Protein AF-A0A9I9D9B0-F1 (afdb_monomer)

Mean predicted aligned error: 13.06 Å

Foldseek 3Di:
DDPPPPPPQQPVVLVVQLVVLVVVLVVLVVVLVVLCVVPVVPDDPVVCVVLVVLVVLLVVLLVVLVVLLVVCVVVLHQSVCNVVSLVSSVVSLVVLVVVLVPDDDPPDVVNVSSVVSSVSSVVSSVSSVSSNVSSNVNSVRPDPDDDPDPDPDDDDDDDDDDDDDDDDDDDDDDD

Structure (mmCIF, N/CA/C/O backbone):
data_AF-A0A9I9D9B0-F1
#
_entry.id   AF-A0A9I9D9B0-F1
#
loop_
_atom_site.group_PDB
_atom_site.id
_atom_site.type_symbol
_atom_site.label_atom_id
_atom_site.label_alt_id
_atom_site.label_comp_id
_atom_site.label_asym_id
_atom_site.label_entity_id
_atom_site.label_seq_id
_atom_site.pdbx_PDB_ins_code
_atom_site.Cartn_x
_atom_site.Cartn_y
_atom_site.Cartn_z
_atom_site.occupancy
_atom_site.B_iso_or_equiv
_atom_site.auth_seq_id
_atom_site.auth_comp_id
_atom_site.auth_asym_id
_atom_site.auth_atom_id
_atom_site.pdbx_PDB_model_num
ATOM 1 N N . MET A 1 1 ? 12.821 17.152 -40.279 1.00 36.59 1 MET A N 1
ATOM 2 C CA . MET A 1 1 ? 11.786 16.661 -39.343 1.00 36.59 1 MET A CA 1
ATOM 3 C C . MET A 1 1 ? 12.375 15.475 -38.590 1.00 36.59 1 MET A C 1
ATOM 5 O O . MET A 1 1 ? 12.470 14.388 -39.145 1.00 36.59 1 MET A O 1
ATOM 9 N N . GLY A 1 2 ? 12.935 15.712 -37.402 1.00 43.88 2 GLY A N 1
ATOM 10 C CA . GLY A 1 2 ? 13.577 14.661 -36.613 1.00 43.88 2 GLY A CA 1
ATOM 11 C C . GLY A 1 2 ? 12.516 13.737 -36.030 1.00 43.88 2 GLY A C 1
ATOM 12 O O . GLY A 1 2 ? 11.734 14.164 -35.188 1.00 43.88 2 GLY A O 1
ATOM 13 N N . SER A 1 3 ? 12.463 12.490 -36.496 1.00 50.00 3 SER A N 1
ATOM 14 C CA . SER A 1 3 ? 11.683 11.442 -35.841 1.00 50.00 3 SER A CA 1
ATOM 15 C C . SER A 1 3 ? 12.212 11.304 -34.413 1.00 50.00 3 SER A C 1
ATOM 17 O O . SER A 1 3 ? 13.326 10.813 -34.213 1.00 50.00 3 SER A O 1
ATOM 19 N N . LEU A 1 4 ? 11.433 11.756 -33.423 1.00 47.50 4 LEU A N 1
ATOM 20 C CA . LEU A 1 4 ? 11.593 11.287 -32.054 1.00 47.50 4 LEU A CA 1
ATOM 21 C C . LEU A 1 4 ? 11.341 9.781 -32.095 1.00 47.50 4 LEU A C 1
ATOM 23 O O . LEU A 1 4 ? 10.208 9.316 -31.986 1.00 47.50 4 LEU A O 1
ATOM 27 N N . ARG A 1 5 ? 12.409 9.006 -32.282 1.00 49.81 5 ARG A N 1
ATOM 28 C CA . ARG A 1 5 ? 12.407 7.589 -31.949 1.00 49.81 5 ARG A CA 1
ATOM 29 C C . ARG A 1 5 ? 12.341 7.520 -30.431 1.00 49.81 5 ARG A C 1
ATOM 31 O O . ARG A 1 5 ? 13.361 7.357 -29.765 1.00 49.81 5 ARG A O 1
ATOM 38 N N . PHE A 1 6 ? 11.138 7.679 -29.878 1.00 55.16 6 PHE A N 1
ATOM 39 C CA . PHE A 1 6 ? 10.829 7.097 -28.581 1.00 55.16 6 PHE A CA 1
ATOM 40 C C . PHE A 1 6 ? 11.342 5.662 -28.655 1.00 55.16 6 PHE A C 1
ATOM 42 O O . PHE A 1 6 ? 10.999 4.947 -29.601 1.00 55.16 6 PHE A O 1
ATOM 49 N N . ARG A 1 7 ? 12.268 5.277 -27.768 1.00 57.06 7 ARG A N 1
ATOM 50 C CA . ARG A 1 7 ? 12.828 3.924 -27.808 1.00 57.06 7 ARG A CA 1
ATOM 51 C C . ARG A 1 7 ? 11.637 2.971 -27.753 1.00 57.06 7 ARG A C 1
ATOM 53 O O . ARG A 1 7 ? 10.880 2.985 -26.790 1.00 57.06 7 ARG A O 1
ATOM 60 N N . ILE A 1 8 ? 1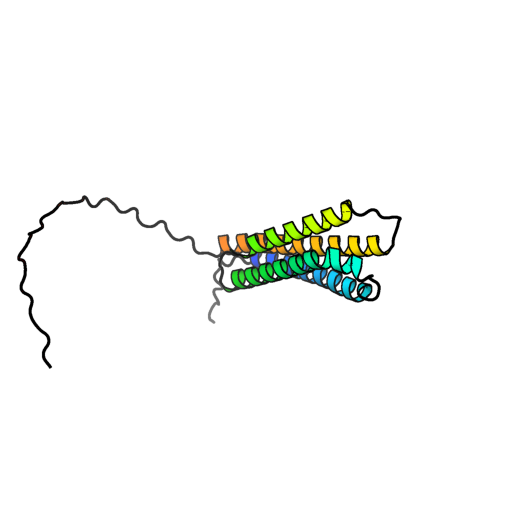1.465 2.177 -28.804 1.00 54.50 8 ILE A N 1
ATOM 61 C CA . ILE A 1 8 ? 10.304 1.295 -29.015 1.00 54.50 8 ILE A CA 1
ATOM 62 C C . ILE A 1 8 ? 10.223 0.195 -27.927 1.00 54.50 8 ILE A C 1
ATOM 64 O O . ILE A 1 8 ? 9.255 -0.548 -27.852 1.00 54.50 8 ILE A O 1
ATOM 68 N N . CYS A 1 9 ? 11.196 0.142 -27.015 1.00 63.69 9 CYS A N 1
ATOM 69 C CA . CYS A 1 9 ? 11.304 -0.834 -25.935 1.00 63.69 9 CYS A CA 1
ATOM 70 C C . CYS A 1 9 ? 11.086 -0.224 -24.537 1.00 63.69 9 CYS A C 1
ATOM 72 O O . CYS A 1 9 ? 11.718 -0.667 -23.582 1.00 63.69 9 CYS A O 1
ATOM 74 N N . HIS A 1 10 ? 10.258 0.816 -24.398 1.00 76.19 10 HIS A N 1
ATOM 75 C CA . HIS A 1 10 ? 9.801 1.242 -23.072 1.00 76.19 10 HIS A CA 1
ATOM 76 C C . HIS A 1 10 ? 8.576 0.407 -22.652 1.00 76.19 10 HIS A C 1
ATOM 78 O O . HIS A 1 10 ? 7.629 0.315 -23.436 1.00 76.19 10 HIS A O 1
ATOM 84 N N . PRO A 1 11 ? 8.572 -0.188 -21.443 1.00 88.19 11 PRO A N 1
ATOM 85 C CA . PRO A 1 11 ? 7.464 -0.996 -20.914 1.00 88.19 11 PRO A CA 1
ATOM 86 C C . PRO A 1 11 ? 6.258 -0.118 -20.519 1.00 88.19 11 PRO A C 1
ATOM 88 O O . PRO A 1 11 ? 5.918 0.058 -19.351 1.00 88.19 11 PRO A O 1
ATOM 91 N N . TRP A 1 12 ? 5.632 0.524 -21.512 1.00 88.50 12 TRP A N 1
ATOM 92 C CA . TRP A 1 12 ? 4.526 1.471 -21.322 1.00 88.50 12 TRP A CA 1
ATOM 93 C C . TRP A 1 12 ? 3.299 0.839 -20.664 1.00 88.50 12 TRP A C 1
ATOM 95 O O . TRP A 1 12 ? 2.584 1.517 -19.927 1.00 88.50 12 TRP A O 1
ATOM 105 N N . ASN A 1 13 ? 3.068 -0.453 -20.895 1.00 90.69 13 ASN A N 1
ATOM 106 C CA . ASN A 1 13 ? 1.963 -1.182 -20.280 1.00 90.69 13 ASN A CA 1
ATOM 107 C C . ASN A 1 13 ? 2.111 -1.219 -18.755 1.00 90.69 13 ASN A C 1
ATOM 109 O O . ASN A 1 13 ? 1.143 -0.987 -18.032 1.00 90.69 13 ASN A O 1
ATOM 113 N N . GLU A 1 14 ? 3.328 -1.425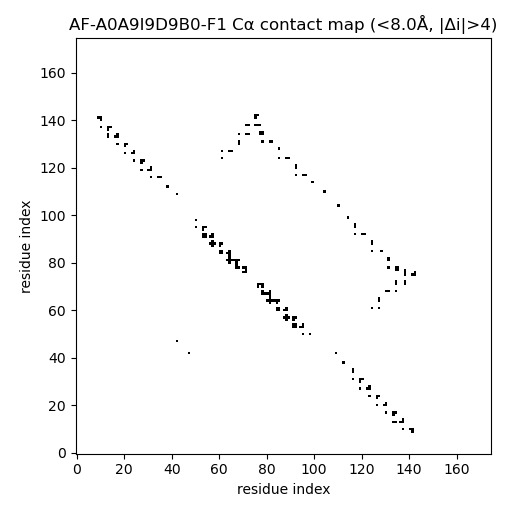 -18.263 1.00 91.69 14 GLU A N 1
ATOM 114 C CA . GLU A 1 14 ? 3.653 -1.462 -16.844 1.00 91.69 14 GLU A CA 1
ATOM 115 C C . GLU A 1 14 ? 3.525 -0.075 -16.212 1.00 91.69 14 GLU A C 1
ATOM 117 O O . GLU A 1 14 ? 2.933 0.055 -15.140 1.00 91.69 14 GLU A O 1
ATOM 122 N N . TYR A 1 15 ? 3.965 0.984 -16.899 1.00 92.81 15 TYR A N 1
ATOM 123 C CA . TYR A 1 15 ? 3.713 2.358 -16.447 1.00 92.81 15 TYR A CA 1
ATOM 124 C C . TYR A 1 15 ? 2.214 2.675 -16.363 1.00 92.81 15 TYR A C 1
ATOM 126 O O . TYR A 1 15 ? 1.765 3.273 -15.384 1.00 92.81 15 TYR A O 1
ATOM 134 N N . ASN A 1 16 ? 1.422 2.243 -17.348 1.00 94.38 16 ASN A N 1
ATOM 135 C CA . ASN A 1 16 ? -0.030 2.422 -17.340 1.00 94.38 16 ASN A CA 1
ATOM 136 C C . ASN A 1 16 ? -0.692 1.655 -16.184 1.00 94.38 16 ASN A C 1
ATOM 138 O O . ASN A 1 16 ? -1.549 2.214 -15.494 1.00 94.38 16 ASN A O 1
ATOM 142 N N . LYS A 1 17 ? -0.259 0.412 -15.928 1.00 96.25 17 LYS A N 1
ATOM 143 C CA . LYS A 1 17 ? -0.703 -0.413 -14.792 1.00 96.25 17 LYS A CA 1
ATOM 144 C C . LYS A 1 17 ? -0.413 0.285 -13.462 1.00 96.25 17 LYS A C 1
ATOM 146 O O . LYS A 1 17 ? -1.331 0.466 -12.662 1.00 96.25 17 LYS A O 1
ATOM 151 N N . ILE A 1 18 ? 0.824 0.749 -13.259 1.00 96.06 18 ILE A N 1
ATOM 152 C CA . ILE A 1 18 ? 1.227 1.506 -12.064 1.00 96.06 18 ILE A CA 1
ATOM 153 C C . ILE A 1 18 ? 0.371 2.765 -11.921 1.00 96.06 18 ILE A C 1
ATOM 155 O O . ILE A 1 18 ? -0.169 3.015 -10.851 1.00 96.06 18 ILE A O 1
ATOM 159 N N . GLY A 1 19 ? 0.182 3.535 -12.994 1.00 95.69 19 GLY A N 1
ATOM 160 C CA . GLY A 1 19 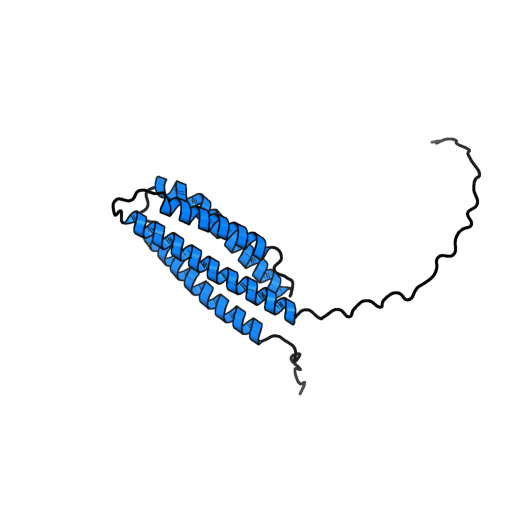? -0.643 4.742 -12.965 1.00 95.69 19 GLY A CA 1
ATOM 161 C C . GLY A 1 19 ? -2.101 4.470 -12.578 1.00 95.69 19 GLY A C 1
ATOM 162 O O . GLY A 1 19 ? -2.690 5.243 -11.824 1.00 95.69 19 GLY A O 1
ATOM 163 N N . SER A 1 20 ? -2.691 3.373 -13.062 1.00 97.62 20 SER A N 1
ATOM 164 C CA . SER A 1 20 ? -4.043 2.953 -12.673 1.00 97.62 20 SER A CA 1
ATOM 165 C C . SER A 1 20 ? -4.120 2.611 -11.185 1.00 97.62 20 SER A C 1
ATOM 167 O O . SER A 1 20 ? -4.966 3.155 -10.476 1.00 97.62 20 SER A O 1
ATOM 169 N N . LEU A 1 21 ? -3.200 1.772 -10.701 1.00 97.31 21 LEU A N 1
ATOM 170 C CA . LEU A 1 21 ? -3.133 1.371 -9.294 1.00 97.31 21 LEU A CA 1
ATOM 171 C C . LEU A 1 21 ? -2.874 2.565 -8.368 1.00 97.31 21 LEU A C 1
ATOM 173 O O . LEU A 1 21 ? -3.506 2.678 -7.323 1.00 97.31 21 LEU A O 1
ATOM 177 N N . SER A 1 22 ? -2.012 3.500 -8.767 1.00 96.31 22 SER A N 1
ATOM 178 C CA . SER A 1 22 ? -1.736 4.723 -8.007 1.00 96.31 22 SER A CA 1
ATOM 179 C C . SER A 1 22 ? -2.983 5.590 -7.830 1.00 96.31 22 SER A C 1
ATOM 181 O O . SER A 1 22 ? -3.215 6.100 -6.736 1.00 96.31 22 SER A O 1
ATOM 183 N N . ARG A 1 23 ? -3.822 5.733 -8.868 1.00 97.56 23 ARG A N 1
ATOM 184 C CA . ARG A 1 23 ? -5.107 6.450 -8.748 1.00 97.56 23 ARG A CA 1
ATOM 185 C C . ARG A 1 23 ? -6.067 5.720 -7.815 1.00 97.56 23 ARG A C 1
ATOM 187 O O . ARG A 1 23 ? -6.675 6.348 -6.955 1.00 97.56 23 ARG A O 1
ATOM 194 N N . GLU A 1 24 ? -6.171 4.400 -7.952 1.00 96.06 24 GLU A N 1
ATOM 195 C CA . GLU A 1 24 ? -6.977 3.556 -7.064 1.00 96.06 24 GLU A CA 1
ATOM 196 C C . GLU A 1 24 ? -6.537 3.702 -5.595 1.00 96.06 24 GLU A C 1
ATOM 198 O O . GLU A 1 24 ? -7.371 3.821 -4.698 1.00 96.06 24 GLU A O 1
ATOM 203 N N . CYS A 1 25 ? -5.225 3.763 -5.351 1.00 95.75 25 CYS A N 1
ATOM 204 C CA . CYS A 1 25 ? -4.649 4.047 -4.037 1.00 95.75 25 CYS A CA 1
ATOM 205 C C . CYS A 1 25 ? -5.037 5.417 -3.525 1.00 95.75 25 CYS A C 1
ATOM 207 O O . CYS A 1 25 ? -5.514 5.519 -2.398 1.00 95.75 25 CYS A O 1
ATOM 209 N N . ALA A 1 26 ? -4.860 6.455 -4.343 1.00 95.81 26 ALA A N 1
ATOM 210 C CA . ALA A 1 26 ? -5.191 7.818 -3.958 1.00 95.81 26 ALA A CA 1
ATOM 211 C C . ALA A 1 26 ? -6.648 7.916 -3.485 1.00 95.81 26 ALA A C 1
ATOM 213 O O . ALA A 1 26 ? -6.898 8.456 -2.413 1.00 95.81 26 ALA A O 1
ATOM 214 N N . TYR A 1 27 ? -7.596 7.294 -4.196 1.00 97.00 27 TYR A N 1
ATOM 215 C CA . TYR A 1 27 ? -8.994 7.261 -3.757 1.00 97.00 27 TYR A CA 1
ATOM 216 C C . TYR A 1 27 ? -9.191 6.564 -2.406 1.00 97.00 27 TYR A C 1
ATOM 218 O O . TYR A 1 27 ? -9.946 7.063 -1.575 1.00 97.00 27 TYR A O 1
ATOM 226 N N . ARG A 1 28 ? -8.510 5.441 -2.143 1.00 95.19 28 ARG A N 1
ATOM 227 C CA . ARG A 1 28 ? -8.594 4.769 -0.833 1.00 95.19 28 ARG A CA 1
ATOM 228 C C . ARG A 1 28 ? -8.036 5.629 0.296 1.00 95.19 28 ARG A C 1
ATOM 230 O O . ARG A 1 28 ? -8.666 5.723 1.346 1.00 95.19 28 ARG A O 1
ATOM 237 N N . PHE A 1 29 ? -6.899 6.283 0.067 1.00 91.88 29 PHE A N 1
ATOM 238 C CA . PHE A 1 29 ? -6.314 7.206 1.036 1.00 91.88 29 PHE A CA 1
ATOM 239 C C . PHE A 1 29 ? -7.197 8.436 1.264 1.00 91.88 29 PHE A C 1
ATOM 241 O O . PHE A 1 29 ? -7.312 8.882 2.402 1.00 91.88 29 PHE A O 1
ATOM 248 N N . GLU A 1 30 ? -7.877 8.949 0.237 1.00 94.94 30 GLU A N 1
ATOM 249 C CA . GLU A 1 30 ? -8.856 10.028 0.405 1.00 94.94 30 GLU A CA 1
ATOM 250 C C . GLU A 1 30 ? -10.066 9.585 1.232 1.00 94.94 30 GLU A C 1
ATOM 252 O O . GLU A 1 30 ? -10.490 10.307 2.133 1.00 94.94 30 GLU A O 1
ATOM 257 N N . ILE A 1 31 ? -10.591 8.376 1.001 1.00 94.25 31 ILE A N 1
ATOM 258 C CA . ILE A 1 31 ? -11.670 7.811 1.827 1.00 94.25 31 ILE A CA 1
ATOM 259 C C . ILE A 1 31 ? -11.214 7.690 3.286 1.00 94.25 31 ILE A C 1
ATOM 261 O O . ILE A 1 31 ? -11.930 8.128 4.185 1.00 94.25 31 ILE A O 1
ATOM 265 N N . LEU A 1 32 ? -10.016 7.151 3.526 1.00 90.69 32 LEU A N 1
ATOM 266 C CA . LEU A 1 32 ? -9.422 7.054 4.861 1.00 90.69 32 LEU A CA 1
ATOM 267 C C . LEU A 1 32 ? -9.264 8.437 5.515 1.00 90.69 32 LEU A C 1
ATOM 269 O O . LEU A 1 32 ? -9.644 8.625 6.666 1.00 90.69 32 LEU A O 1
ATOM 273 N N . ASN A 1 33 ? -8.747 9.420 4.782 1.00 89.81 33 ASN A N 1
ATOM 274 C CA . ASN A 1 33 ? -8.557 10.790 5.254 1.00 89.81 33 ASN A CA 1
ATOM 275 C C . ASN A 1 33 ? -9.890 11.458 5.627 1.00 89.81 33 ASN A C 1
ATOM 277 O O . ASN A 1 33 ? -10.018 12.039 6.706 1.00 89.81 33 ASN A O 1
ATOM 281 N N . SER A 1 34 ? -10.903 11.348 4.765 1.00 90.88 34 SER A N 1
ATOM 282 C CA . SER A 1 34 ? -12.252 11.849 5.050 1.00 90.88 34 SER A CA 1
ATOM 283 C C . SER A 1 34 ? -12.876 11.141 6.251 1.00 90.88 34 SER A C 1
ATOM 285 O O . SER A 1 34 ? -13.490 11.792 7.097 1.00 90.88 34 SER A O 1
ATOM 287 N N . TYR A 1 35 ? -12.671 9.829 6.371 1.00 89.38 35 TYR A N 1
ATOM 288 C CA . TYR A 1 35 ? -13.129 9.053 7.514 1.00 89.38 35 TYR A CA 1
ATOM 289 C C . TYR A 1 35 ? -12.495 9.544 8.822 1.00 89.38 35 TYR A C 1
ATOM 291 O O . TYR A 1 35 ? -13.209 9.832 9.783 1.00 89.38 35 TYR A O 1
ATOM 299 N N . LEU A 1 36 ? -11.170 9.711 8.851 1.00 84.06 36 LEU A N 1
ATOM 300 C CA . LEU A 1 36 ? -10.437 10.222 10.010 1.00 84.06 36 LEU A CA 1
ATOM 301 C C . LEU A 1 36 ? -10.932 11.610 10.422 1.00 84.06 36 LEU A C 1
ATOM 303 O O . LEU A 1 36 ? -11.206 11.834 11.600 1.00 84.06 36 LEU A O 1
ATOM 307 N N . LYS A 1 37 ? -11.120 12.527 9.467 1.00 84.50 37 LYS A N 1
ATOM 308 C CA . LYS A 1 37 ? -11.652 13.874 9.736 1.00 84.50 37 LYS A CA 1
ATOM 309 C C . LYS A 1 37 ? -13.034 13.840 10.388 1.00 84.50 37 LYS A C 1
ATOM 311 O O . LYS A 1 37 ? -13.279 14.607 11.314 1.00 84.50 37 LYS A O 1
ATOM 316 N N . ALA A 1 38 ? -13.912 12.942 9.945 1.00 85.00 38 ALA A N 1
ATOM 317 C CA . ALA A 1 38 ? -15.250 12.802 10.515 1.00 85.00 38 ALA A CA 1
ATOM 318 C C . ALA A 1 38 ? -15.245 12.192 11.933 1.00 85.00 38 ALA A C 1
ATOM 320 O O . ALA A 1 38 ? -16.070 12.570 12.760 1.00 85.00 38 ALA A O 1
ATOM 321 N N . HIS A 1 39 ? -14.310 11.282 12.235 1.00 75.81 39 HIS A N 1
ATOM 322 C CA . HIS A 1 39 ? -14.327 10.479 13.469 1.00 75.81 39 HIS A CA 1
ATOM 323 C C . HIS A 1 39 ? -13.330 10.932 14.551 1.00 75.81 39 HIS A C 1
ATOM 325 O O . HIS A 1 39 ? -13.444 10.501 15.698 1.00 75.81 39 HIS A O 1
ATOM 331 N N .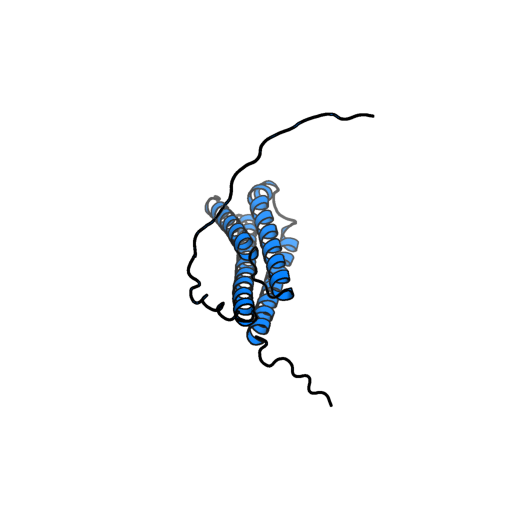 THR A 1 40 ? -12.400 11.846 14.244 1.00 66.19 40 THR A N 1
ATOM 332 C CA . THR A 1 40 ? -11.422 12.402 15.212 1.00 66.19 40 THR A CA 1
ATOM 333 C C . THR A 1 40 ? -12.096 13.130 16.388 1.00 66.19 40 THR A C 1
ATOM 335 O O . THR A 1 40 ? -11.512 13.261 17.457 1.00 66.19 40 THR A O 1
ATOM 338 N N . ILE A 1 41 ? -13.350 13.562 16.231 1.00 52.81 41 ILE A N 1
ATOM 339 C CA . ILE A 1 41 ? -14.081 14.365 17.223 1.00 52.81 41 ILE A CA 1
ATOM 340 C C . ILE A 1 41 ? -14.730 13.497 18.332 1.00 52.81 41 ILE A C 1
ATOM 342 O O . ILE A 1 41 ? -15.158 14.037 19.347 1.00 52.81 41 ILE A O 1
ATOM 346 N N . GLN A 1 42 ? -14.798 12.160 18.194 1.00 54.94 42 GLN A N 1
ATOM 347 C CA . GLN A 1 42 ? -15.664 11.316 19.048 1.00 54.94 42 GLN A CA 1
ATOM 348 C C . GLN A 1 42 ? -14.988 10.179 19.853 1.00 54.94 42 GLN A C 1
ATOM 350 O O . GLN A 1 42 ? -15.689 9.446 20.557 1.00 54.94 42 GLN A O 1
ATOM 355 N N . SER A 1 43 ? -13.662 9.995 19.804 1.00 54.47 43 SER A N 1
ATOM 356 C CA . SER A 1 43 ? -13.021 8.824 20.439 1.00 54.47 43 SER A CA 1
ATOM 357 C C . SER A 1 43 ? -12.547 9.070 21.885 1.00 54.47 43 SER A C 1
ATOM 359 O O . SER A 1 43 ? -11.875 10.067 22.142 1.00 54.47 43 SER A O 1
ATOM 361 N N . PRO A 1 44 ? -12.799 8.145 22.838 1.00 51.16 44 PRO A N 1
ATOM 362 C CA . PRO A 1 44 ? -12.125 8.132 24.136 1.00 51.16 44 PRO A CA 1
ATOM 363 C C . PRO A 1 44 ? -10.619 7.889 23.982 1.00 51.16 44 PRO A C 1
ATOM 365 O O . PRO A 1 44 ? -10.197 7.028 23.205 1.00 51.16 44 PRO A O 1
ATOM 368 N N . LEU A 1 45 ? -9.829 8.597 24.789 1.00 54.12 45 LEU A N 1
ATOM 369 C CA . LEU A 1 45 ? -8.363 8.582 24.759 1.00 54.12 45 LEU A CA 1
ATOM 370 C C . LEU A 1 45 ? -7.750 7.174 24.939 1.00 54.12 45 LEU A C 1
ATOM 372 O O . LEU A 1 45 ? -6.698 6.890 24.381 1.00 54.12 45 LEU A O 1
ATOM 376 N N . GLU A 1 46 ? -8.406 6.283 25.691 1.00 53.00 46 GLU A N 1
ATOM 377 C CA . GLU A 1 46 ? -7.868 4.955 26.042 1.00 53.00 46 GLU A CA 1
ATOM 378 C C . GLU A 1 46 ? -7.939 3.949 24.881 1.00 53.00 46 GLU A C 1
ATOM 380 O O . GLU A 1 46 ? -6.956 3.270 24.585 1.00 53.00 46 GLU A O 1
ATOM 385 N N . ILE A 1 47 ? -9.075 3.903 24.168 1.00 57.00 47 ILE A N 1
ATOM 386 C CA . ILE A 1 47 ? -9.225 3.092 22.944 1.00 57.00 47 ILE A CA 1
ATOM 387 C C . ILE A 1 47 ? -8.291 3.639 21.869 1.00 57.00 47 ILE A C 1
ATOM 389 O O . ILE A 1 47 ? -7.651 2.883 21.149 1.00 57.00 47 ILE A O 1
ATOM 393 N N . GLN A 1 48 ? -8.156 4.963 21.798 1.00 63.88 48 GLN A N 1
ATOM 394 C CA . GLN A 1 48 ? -7.194 5.583 20.907 1.00 63.88 48 GLN A CA 1
ATOM 395 C C . GLN A 1 48 ? -5.775 5.103 21.241 1.00 63.88 48 GLN A C 1
ATOM 397 O O . GLN A 1 48 ? -5.107 4.584 20.360 1.00 63.88 48 GLN A O 1
ATOM 402 N N . ARG A 1 49 ? -5.346 5.146 22.506 1.00 68.12 49 ARG A N 1
ATOM 403 C CA . ARG A 1 49 ? -3.983 4.780 22.924 1.00 68.12 49 ARG A CA 1
ATOM 404 C C . ARG A 1 49 ? -3.590 3.338 22.582 1.00 68.12 49 ARG A C 1
ATOM 406 O O . ARG A 1 49 ? -2.478 3.131 22.107 1.00 68.12 49 ARG A O 1
ATOM 413 N N . GLN A 1 50 ? -4.477 2.361 22.792 1.00 69.81 50 GLN A N 1
ATOM 414 C CA . GLN A 1 50 ? -4.174 0.940 22.545 1.00 69.81 50 GLN A CA 1
ATOM 415 C C . GLN A 1 50 ? -3.944 0.629 21.055 1.00 69.81 50 GLN A C 1
ATOM 417 O O . GLN A 1 50 ? -3.099 -0.195 20.710 1.00 69.81 50 GLN A O 1
ATOM 422 N N . TYR A 1 51 ? -4.679 1.303 20.170 1.00 76.31 51 TYR A N 1
ATOM 423 C CA . TYR A 1 51 ? -4.612 1.077 18.724 1.00 76.31 51 TYR A CA 1
ATOM 424 C C . TYR A 1 51 ? -3.681 2.073 18.013 1.00 76.31 51 TYR A C 1
ATOM 426 O O . TYR A 1 51 ? -3.174 1.782 16.931 1.00 76.31 51 TYR A O 1
ATOM 434 N N . GLN A 1 52 ? -3.436 3.242 18.611 1.00 80.38 52 GLN A N 1
ATOM 435 C CA . GLN A 1 52 ? -2.720 4.363 17.998 1.00 80.38 52 GLN A CA 1
ATOM 436 C C . GLN A 1 52 ? -1.273 4.030 17.654 1.00 80.38 52 GLN A C 1
ATOM 438 O O . GLN A 1 52 ? -0.787 4.507 16.632 1.00 80.38 52 GLN A O 1
ATOM 443 N N . GLU A 1 53 ? -0.588 3.225 18.465 1.00 84.44 53 GLU A N 1
ATOM 444 C CA . GLU A 1 53 ? 0.795 2.837 18.180 1.00 84.44 53 GLU A CA 1
ATOM 445 C C . GLU A 1 53 ? 0.889 2.009 16.893 1.00 84.44 53 GLU A C 1
ATOM 447 O O . GLU A 1 53 ? 1.565 2.418 15.948 1.00 84.44 53 GLU A O 1
ATOM 452 N N . HIS A 1 54 ? 0.138 0.909 16.811 1.00 85.44 54 HIS A N 1
ATOM 453 C CA . HIS A 1 54 ? 0.106 0.044 15.630 1.00 85.44 54 HIS A CA 1
ATOM 454 C C . HIS A 1 54 ? -0.433 0.779 14.396 1.00 85.44 54 HIS A C 1
ATOM 456 O O . HIS A 1 54 ? 0.111 0.643 13.303 1.00 85.44 54 HIS A O 1
ATOM 462 N N . TYR A 1 55 ? -1.453 1.629 14.568 1.00 83.25 55 TYR A N 1
ATOM 463 C CA . TYR A 1 55 ? -1.954 2.523 13.520 1.00 83.25 55 TYR A CA 1
ATOM 464 C C . TYR A 1 55 ? -0.853 3.435 12.963 1.00 83.25 55 TYR A C 1
ATOM 466 O O . TYR A 1 55 ? -0.675 3.548 11.746 1.00 83.25 55 TYR A O 1
ATOM 474 N N . LEU A 1 56 ? -0.115 4.102 13.854 1.00 85.81 56 LEU A N 1
ATOM 475 C CA . LEU A 1 56 ? 0.928 5.046 13.481 1.00 85.81 56 LEU A CA 1
ATOM 476 C C . LEU A 1 56 ? 2.077 4.324 12.776 1.00 85.81 56 LEU A C 1
ATOM 478 O O . LEU A 1 56 ? 2.518 4.784 11.723 1.00 85.81 56 LEU A O 1
ATOM 482 N N . GLN A 1 57 ? 2.522 3.185 13.309 1.00 90.00 57 GLN A N 1
ATOM 483 C CA . GLN A 1 57 ? 3.575 2.382 12.688 1.00 90.00 57 GLN A CA 1
ATOM 484 C C . GLN A 1 57 ? 3.155 1.857 11.316 1.00 90.00 57 GLN A C 1
ATOM 486 O O . GLN A 1 57 ? 3.923 1.978 10.363 1.00 90.00 57 GLN A O 1
ATOM 491 N N . LEU A 1 58 ? 1.916 1.383 11.167 1.00 88.88 58 LEU A N 1
ATOM 492 C CA . LEU A 1 58 ? 1.366 0.972 9.876 1.00 88.88 58 LEU A CA 1
ATOM 493 C C . LEU A 1 58 ? 1.440 2.114 8.855 1.00 88.88 58 LEU A C 1
ATOM 495 O O . LEU A 1 58 ? 1.918 1.913 7.735 1.00 88.88 58 LEU A O 1
ATOM 499 N N . CYS A 1 59 ? 1.026 3.325 9.234 1.00 88.12 59 CYS A N 1
ATOM 500 C CA . CYS A 1 59 ? 1.079 4.493 8.353 1.00 88.12 59 CYS A CA 1
ATOM 501 C C . CYS A 1 59 ? 2.521 4.896 8.006 1.00 88.12 59 CYS A C 1
ATOM 503 O O . CYS A 1 59 ? 2.818 5.180 6.844 1.00 88.12 59 CYS A O 1
ATOM 505 N N . ILE A 1 60 ? 3.424 4.896 8.992 1.00 91.75 60 ILE A N 1
ATOM 506 C CA . ILE A 1 60 ? 4.845 5.218 8.810 1.00 91.75 60 ILE A CA 1
ATOM 507 C C . ILE A 1 60 ? 5.495 4.236 7.836 1.00 91.75 60 ILE A C 1
ATOM 509 O O . ILE A 1 60 ? 6.133 4.656 6.870 1.00 91.75 60 ILE A O 1
ATOM 513 N N . GLU A 1 61 ? 5.333 2.935 8.064 1.00 95.69 61 GLU A N 1
ATOM 514 C CA . GLU A 1 61 ? 5.932 1.902 7.223 1.00 95.69 61 GLU A CA 1
ATOM 515 C C . GLU A 1 61 ? 5.325 1.915 5.810 1.00 95.69 61 GLU A C 1
ATOM 517 O O . GLU A 1 61 ? 6.065 1.853 4.829 1.00 95.69 61 GLU A O 1
ATOM 522 N N . SER A 1 62 ? 4.017 2.158 5.671 1.00 92.69 62 SER A N 1
ATOM 523 C CA . SER A 1 62 ? 3.377 2.368 4.359 1.00 92.69 62 SER A CA 1
ATOM 524 C C . SER A 1 62 ? 3.961 3.570 3.609 1.00 92.69 62 SER A C 1
ATOM 526 O O . SER A 1 62 ? 4.250 3.487 2.415 1.00 92.69 62 SER A O 1
ATOM 528 N N . GLY A 1 63 ? 4.172 4.692 4.304 1.00 93.12 63 GLY A N 1
ATOM 529 C CA . GLY A 1 63 ? 4.783 5.891 3.730 1.00 93.12 63 GLY A CA 1
ATOM 530 C C . GLY A 1 63 ? 6.225 5.652 3.279 1.00 93.12 63 GLY A C 1
ATOM 531 O O . GLY A 1 63 ? 6.615 6.074 2.189 1.00 93.12 63 GLY A O 1
ATOM 532 N N . LYS A 1 64 ? 7.010 4.907 4.069 1.00 95.62 64 LYS A N 1
ATOM 533 C CA . LYS A 1 64 ? 8.368 4.488 3.687 1.00 95.62 64 LYS A CA 1
ATOM 534 C C . LYS A 1 64 ? 8.354 3.567 2.466 1.00 95.62 64 LYS A C 1
ATOM 536 O O . LYS A 1 64 ? 9.181 3.746 1.571 1.00 95.62 64 LYS A O 1
ATOM 541 N N . ALA A 1 65 ? 7.404 2.632 2.388 1.00 96.06 65 ALA A N 1
ATOM 542 C CA . ALA A 1 65 ? 7.228 1.772 1.221 1.00 96.06 65 ALA A CA 1
ATOM 543 C C . ALA A 1 65 ? 6.910 2.593 -0.039 1.00 96.06 65 ALA A C 1
ATOM 545 O O . ALA A 1 65 ? 7.599 2.450 -1.048 1.00 96.06 65 ALA A O 1
ATOM 546 N N . LEU A 1 66 ? 5.945 3.515 0.038 1.00 95.06 66 LEU A N 1
ATOM 547 C CA . LEU A 1 66 ? 5.592 4.428 -1.055 1.00 95.06 66 LEU A CA 1
ATOM 548 C C . LEU A 1 66 ? 6.776 5.295 -1.501 1.00 95.06 66 LEU A C 1
ATOM 550 O O . LEU A 1 66 ? 7.007 5.456 -2.699 1.00 95.06 66 LEU A O 1
ATOM 554 N N . ASN A 1 67 ? 7.570 5.807 -0.561 1.00 95.31 67 ASN A N 1
ATOM 555 C CA . ASN A 1 67 ? 8.775 6.564 -0.889 1.00 95.31 67 ASN A CA 1
ATOM 556 C C . ASN A 1 67 ? 9.822 5.688 -1.603 1.00 95.31 67 ASN A C 1
ATOM 558 O O . ASN A 1 67 ? 10.376 6.086 -2.628 1.00 95.31 67 ASN A O 1
ATOM 562 N N . SER A 1 68 ? 10.046 4.461 -1.119 1.00 95.56 68 SER A N 1
ATOM 563 C CA . SER A 1 68 ? 10.942 3.502 -1.778 1.00 95.56 68 SER A CA 1
ATOM 564 C C . SER A 1 68 ? 10.463 3.139 -3.187 1.00 95.56 68 SER A C 1
ATOM 566 O O . SER A 1 68 ? 11.296 2.959 -4.075 1.00 95.56 68 SER A O 1
ATOM 568 N N . ILE A 1 69 ? 9.150 3.042 -3.408 1.00 95.12 69 ILE A N 1
ATOM 569 C CA . ILE A 1 69 ? 8.549 2.835 -4.730 1.00 95.12 69 ILE A CA 1
ATOM 570 C C . ILE A 1 69 ? 8.817 4.035 -5.645 1.00 95.12 69 ILE A C 1
ATOM 572 O O . ILE A 1 69 ? 9.230 3.856 -6.789 1.00 95.12 69 ILE A O 1
ATOM 576 N N . ALA A 1 70 ? 8.608 5.259 -5.156 1.00 94.12 70 ALA A N 1
ATOM 577 C CA . ALA A 1 70 ? 8.833 6.468 -5.943 1.00 94.12 70 ALA A CA 1
ATOM 578 C C . ALA A 1 70 ? 10.294 6.571 -6.415 1.00 94.12 70 ALA A C 1
ATOM 580 O O . ALA A 1 70 ? 10.549 6.862 -7.585 1.00 94.12 70 ALA A O 1
ATOM 581 N N . MET A 1 71 ? 11.249 6.258 -5.533 1.00 93.94 71 MET A N 1
ATOM 582 C CA . MET A 1 71 ? 12.671 6.168 -5.884 1.00 93.94 71 MET A CA 1
ATOM 583 C C . MET A 1 71 ? 12.933 5.074 -6.928 1.00 93.94 71 MET A C 1
ATOM 585 O O . MET A 1 71 ? 13.610 5.322 -7.922 1.00 93.94 71 MET A O 1
ATOM 589 N N . ALA A 1 72 ? 12.350 3.887 -6.743 1.00 92.69 72 ALA A N 1
ATOM 590 C CA . ALA A 1 72 ? 12.489 2.761 -7.664 1.00 92.69 72 ALA A CA 1
ATOM 591 C C . ALA A 1 72 ? 12.008 3.082 -9.086 1.00 92.69 72 ALA A C 1
ATOM 593 O O . ALA A 1 72 ? 12.697 2.758 -10.052 1.00 92.69 72 ALA A O 1
ATOM 594 N N . ILE A 1 73 ? 10.862 3.755 -9.223 1.00 92.12 73 ILE A N 1
ATOM 595 C CA . ILE A 1 73 ? 10.322 4.175 -10.523 1.00 92.12 73 ILE A CA 1
ATOM 596 C C . ILE A 1 73 ? 11.217 5.237 -11.168 1.00 92.12 73 ILE A C 1
ATOM 598 O O . ILE A 1 73 ? 11.494 5.151 -12.363 1.00 92.12 73 ILE A O 1
ATOM 602 N N . ARG A 1 74 ? 11.665 6.237 -10.395 1.00 91.50 74 ARG A N 1
ATOM 603 C CA . ARG A 1 74 ? 12.503 7.334 -10.902 1.00 91.50 74 ARG A CA 1
ATOM 604 C C . ARG A 1 74 ? 13.845 6.827 -11.423 1.00 91.50 74 ARG A C 1
ATOM 606 O O . ARG A 1 74 ? 14.275 7.232 -12.499 1.00 91.50 74 ARG A O 1
ATOM 613 N N . ASP A 1 75 ? 14.473 5.936 -10.664 1.00 90.31 75 ASP A N 1
ATOM 614 C CA . ASP A 1 75 ? 15.850 5.508 -10.901 1.00 90.31 75 ASP A CA 1
ATOM 615 C C . ASP A 1 75 ? 15.916 4.149 -11.646 1.00 90.31 75 ASP A C 1
ATOM 617 O O . ASP A 1 75 ? 16.997 3.681 -12.000 1.00 90.31 75 ASP A O 1
ATOM 621 N N . ILE A 1 76 ? 14.763 3.513 -11.915 1.00 88.62 76 ILE A N 1
ATOM 622 C CA . ILE A 1 76 ? 14.617 2.180 -12.542 1.00 88.62 76 ILE A CA 1
ATOM 623 C C . ILE A 1 76 ? 15.463 1.122 -11.810 1.00 88.62 76 ILE A C 1
ATOM 625 O O . ILE A 1 76 ? 16.256 0.346 -12.362 1.00 88.62 76 ILE A O 1
ATOM 629 N N . ILE A 1 77 ? 15.277 1.087 -10.494 1.00 90.44 77 ILE A N 1
ATOM 630 C CA . ILE A 1 77 ? 15.939 0.152 -9.584 1.00 90.44 77 ILE A CA 1
ATOM 631 C C . ILE A 1 77 ? 14.908 -0.660 -8.794 1.00 90.44 77 ILE A C 1
ATOM 633 O O . ILE A 1 77 ? 13.802 -0.174 -8.590 1.00 90.44 77 ILE A O 1
ATOM 637 N N . PRO A 1 78 ? 15.236 -1.881 -8.326 1.00 88.75 78 PRO A N 1
ATOM 638 C CA . PRO A 1 78 ? 14.354 -2.662 -7.492 1.00 88.75 78 PRO A CA 1
ATOM 639 C C . PRO A 1 78 ? 13.942 -1.853 -6.265 1.00 88.75 78 PRO A C 1
ATOM 641 O O . PRO A 1 78 ? 14.805 -1.224 -5.640 1.00 88.75 78 PRO A O 1
ATOM 644 N N . PRO A 1 79 ? 12.661 -1.897 -5.878 1.00 89.00 79 PRO A N 1
ATOM 645 C CA . PRO A 1 79 ? 12.159 -1.296 -4.652 1.00 89.00 79 PRO A CA 1
ATOM 646 C C . PRO A 1 79 ? 12.590 -2.135 -3.434 1.00 89.00 79 PRO A C 1
ATOM 648 O O . PRO A 1 79 ? 11.761 -2.686 -2.713 1.00 89.00 79 PRO A O 1
ATOM 651 N N . ALA A 1 80 ? 13.905 -2.256 -3.217 1.00 84.38 80 ALA A N 1
ATOM 652 C CA . ALA A 1 80 ? 14.515 -3.208 -2.286 1.00 84.38 80 ALA A CA 1
ATOM 653 C C . ALA A 1 80 ? 13.977 -3.072 -0.854 1.00 84.38 80 ALA A C 1
ATOM 655 O O . ALA A 1 80 ? 13.704 -4.072 -0.196 1.00 84.38 80 ALA A O 1
ATOM 656 N N . MET A 1 81 ? 13.765 -1.835 -0.399 1.00 92.12 81 MET A N 1
ATOM 657 C CA . MET A 1 81 ? 13.244 -1.561 0.941 1.00 92.12 81 MET A CA 1
ATOM 658 C C . MET A 1 81 ? 11.715 -1.584 1.006 1.00 92.12 81 MET A C 1
ATOM 660 O O . MET A 1 81 ? 11.166 -1.790 2.087 1.00 92.12 81 MET A O 1
ATOM 664 N N . ALA A 1 82 ? 11.011 -1.417 -0.120 1.00 93.50 82 ALA A N 1
ATOM 665 C CA . ALA A 1 82 ? 9.552 -1.350 -0.117 1.00 93.50 82 ALA A CA 1
ATOM 666 C C . ALA A 1 82 ? 8.931 -2.642 0.414 1.00 93.50 82 ALA A C 1
ATOM 668 O O . ALA A 1 82 ? 8.023 -2.576 1.232 1.00 93.50 82 ALA A O 1
ATOM 669 N N . LYS A 1 83 ? 9.458 -3.809 0.020 1.00 91.38 83 LYS A N 1
ATOM 670 C CA . LYS A 1 83 ? 8.953 -5.099 0.506 1.00 91.38 83 LYS A CA 1
ATOM 671 C C . LYS A 1 83 ? 9.109 -5.250 2.024 1.00 91.38 83 LYS A C 1
ATOM 673 O O . LYS A 1 83 ? 8.149 -5.616 2.687 1.00 91.38 83 LYS A O 1
ATOM 678 N N . SER A 1 84 ? 10.272 -4.894 2.573 1.00 94.25 84 SER A N 1
ATOM 679 C CA . SER A 1 84 ? 10.514 -4.953 4.024 1.00 94.25 84 SER A CA 1
ATOM 680 C C . SER A 1 84 ? 9.591 -4.009 4.801 1.00 94.25 84 SER A C 1
ATOM 682 O O . SER A 1 84 ? 9.024 -4.394 5.821 1.00 94.25 84 SER A O 1
ATOM 684 N N . HIS A 1 85 ? 9.393 -2.785 4.303 1.00 96.69 85 HIS A N 1
ATOM 685 C CA . HIS A 1 85 ? 8.437 -1.848 4.893 1.00 96.69 85 HIS A CA 1
ATOM 686 C C . HIS A 1 85 ? 6.991 -2.364 4.795 1.00 96.69 85 HIS A C 1
ATOM 688 O O . HIS A 1 85 ? 6.231 -2.244 5.751 1.00 96.69 85 HIS A O 1
ATOM 694 N N . MET A 1 86 ? 6.617 -3.006 3.684 1.00 95.31 86 MET A N 1
ATOM 695 C CA . MET A 1 86 ? 5.297 -3.626 3.537 1.00 95.31 86 MET A CA 1
ATOM 696 C C . MET A 1 86 ? 5.083 -4.801 4.495 1.00 95.31 86 MET A C 1
ATOM 698 O O . MET A 1 86 ? 3.998 -4.925 5.052 1.00 95.31 86 MET A O 1
ATOM 702 N N . GLU A 1 87 ? 6.090 -5.645 4.720 1.00 95.06 87 GLU A N 1
ATOM 703 C CA . GLU A 1 87 ? 6.018 -6.746 5.691 1.00 95.06 87 GLU A CA 1
ATOM 704 C C . GLU A 1 87 ? 5.777 -6.219 7.112 1.00 95.06 87 GLU A C 1
ATOM 706 O O . GLU A 1 87 ? 4.854 -6.678 7.782 1.00 95.06 87 GLU A O 1
ATOM 711 N N . LYS A 1 88 ? 6.504 -5.175 7.530 1.00 95.81 88 LYS A N 1
ATOM 712 C CA . LYS A 1 88 ? 6.275 -4.509 8.824 1.00 95.81 88 LYS A CA 1
ATOM 713 C C . LYS A 1 88 ? 4.894 -3.867 8.918 1.00 95.81 88 LYS A C 1
ATOM 715 O O . LYS A 1 88 ? 4.245 -3.918 9.959 1.00 95.81 88 LYS A O 1
ATOM 720 N N . ALA A 1 89 ? 4.424 -3.240 7.842 1.00 94.38 89 ALA A N 1
ATOM 721 C CA . ALA A 1 89 ? 3.091 -2.649 7.818 1.00 94.38 89 ALA A CA 1
ATOM 722 C C . ALA A 1 89 ? 1.992 -3.721 7.950 1.00 94.38 89 ALA A C 1
ATOM 724 O O . ALA A 1 89 ? 1.000 -3.496 8.642 1.00 94.38 89 ALA A O 1
ATOM 725 N N . LYS A 1 90 ? 2.189 -4.897 7.339 1.00 95.31 90 LYS A N 1
ATOM 726 C CA . LYS A 1 90 ? 1.296 -6.057 7.477 1.00 95.31 90 LYS A CA 1
ATOM 727 C C . LYS A 1 90 ? 1.307 -6.641 8.882 1.00 95.31 90 LYS A C 1
ATOM 729 O O . LYS A 1 90 ? 0.237 -6.916 9.404 1.00 95.31 90 LYS A O 1
ATOM 734 N N . GLU A 1 91 ? 2.473 -6.781 9.502 1.00 95.38 91 GLU A N 1
ATOM 735 C CA . GLU A 1 91 ? 2.586 -7.225 10.897 1.00 95.38 91 GLU A CA 1
ATOM 736 C C . GLU A 1 91 ? 1.765 -6.319 11.828 1.00 95.38 91 GLU A C 1
ATOM 738 O O . GLU A 1 91 ? 0.908 -6.797 12.564 1.00 95.38 91 GLU A O 1
ATOM 743 N N . ASN A 1 92 ? 1.909 -4.997 11.694 1.00 92.75 92 ASN A N 1
ATOM 744 C CA . ASN A 1 92 ? 1.093 -4.042 12.451 1.00 92.75 92 ASN A CA 1
ATOM 745 C C . ASN A 1 92 ? -0.413 -4.160 12.151 1.00 92.75 92 ASN A C 1
ATOM 747 O O . ASN A 1 92 ? -1.239 -3.942 13.036 1.00 92.75 92 ASN A O 1
ATOM 751 N N . ALA A 1 93 ? -0.791 -4.485 10.912 1.00 92.50 93 ALA A N 1
ATOM 752 C CA . ALA A 1 93 ? -2.190 -4.697 10.544 1.00 92.50 93 ALA A CA 1
ATOM 753 C C . ALA A 1 93 ? -2.775 -5.968 11.179 1.00 92.50 93 ALA A C 1
ATOM 755 O O . ALA A 1 93 ? -3.919 -5.949 11.636 1.00 92.50 93 ALA A O 1
ATOM 756 N N . GLU A 1 94 ? -1.997 -7.048 11.240 1.00 93.81 94 GLU A N 1
ATOM 757 C CA . GLU A 1 94 ? -2.385 -8.286 11.919 1.00 93.81 94 GLU A CA 1
ATOM 758 C C . GLU A 1 94 ? -2.521 -8.076 13.430 1.00 93.81 94 GLU A C 1
ATOM 760 O O . GLU A 1 94 ? -3.493 -8.541 14.027 1.00 93.81 94 GLU A O 1
ATOM 765 N N . GLU A 1 95 ? -1.628 -7.298 14.044 1.00 92.50 95 GLU A N 1
ATOM 766 C CA . GLU A 1 95 ? -1.762 -6.908 15.451 1.00 92.50 95 GLU A CA 1
ATOM 767 C C . GLU A 1 95 ? -3.044 -6.096 15.695 1.00 92.50 95 GLU A C 1
ATOM 769 O O . GLU A 1 95 ? -3.812 -6.404 16.607 1.00 92.50 95 GLU A O 1
ATOM 774 N N . LEU A 1 96 ? -3.362 -5.122 14.830 1.00 89.88 96 LEU A N 1
ATOM 775 C CA . LEU A 1 96 ? -4.630 -4.378 14.899 1.00 89.88 96 LEU A CA 1
ATOM 776 C C . LEU A 1 96 ? -5.855 -5.301 14.784 1.00 89.88 96 LEU A C 1
ATOM 778 O O . LEU A 1 96 ? -6.824 -5.138 15.529 1.00 89.88 96 LEU A O 1
ATOM 782 N N . MET A 1 97 ? -5.817 -6.278 13.877 1.00 90.50 97 MET A N 1
ATOM 783 C CA . MET A 1 97 ? -6.880 -7.276 13.711 1.00 90.50 97 MET A CA 1
ATOM 784 C C . MET A 1 97 ? -7.001 -8.202 14.927 1.00 90.50 97 MET A C 1
ATOM 786 O O . MET A 1 97 ? -8.111 -8.533 15.347 1.00 90.50 97 MET A O 1
ATOM 790 N N . SER A 1 98 ? -5.875 -8.605 15.516 1.00 90.75 98 SER A N 1
ATOM 791 C CA . SER A 1 98 ? -5.824 -9.416 16.734 1.00 90.75 98 SER A CA 1
ATOM 792 C C . SER A 1 98 ? -6.436 -8.668 17.917 1.00 90.75 98 SER A C 1
ATOM 794 O O . SER A 1 98 ? -7.320 -9.202 18.591 1.00 90.75 98 SER A O 1
ATOM 796 N N . LEU A 1 99 ? -6.042 -7.405 18.119 1.00 87.44 99 LEU A N 1
ATOM 797 C CA . LEU A 1 99 ? -6.619 -6.521 19.132 1.00 87.44 99 LEU A CA 1
ATOM 798 C C . LEU A 1 99 ? -8.134 -6.418 18.968 1.00 87.44 99 LEU A C 1
ATOM 800 O O . LEU A 1 99 ? -8.858 -6.628 19.940 1.00 87.44 99 LEU A O 1
ATOM 804 N N . LEU A 1 100 ? -8.602 -6.200 17.735 1.00 85.12 100 LEU A N 1
ATOM 805 C CA . LEU A 1 100 ? -10.025 -6.110 17.424 1.00 85.12 100 LEU A CA 1
ATOM 806 C C . LEU A 1 100 ? -10.782 -7.412 17.735 1.00 85.12 100 LEU A C 1
ATOM 808 O O . LEU A 1 100 ? -11.898 -7.375 18.250 1.00 85.12 100 LEU A O 1
ATOM 812 N N . ARG A 1 101 ? -10.193 -8.575 17.443 1.00 86.88 101 ARG A N 1
ATOM 813 C CA . ARG A 1 101 ? -10.811 -9.882 17.720 1.00 86.88 101 ARG A CA 1
ATOM 814 C C . ARG A 1 101 ? -10.896 -10.187 19.216 1.00 86.88 101 ARG A C 1
ATOM 816 O O . ARG A 1 101 ? -11.843 -10.839 19.645 1.00 86.88 101 ARG A O 1
ATOM 823 N N . ASN A 1 102 ? -9.908 -9.745 19.988 1.00 84.94 102 ASN A N 1
ATOM 824 C CA . ASN A 1 102 ? -9.799 -10.050 21.416 1.00 84.94 102 ASN A CA 1
ATOM 825 C C . ASN A 1 102 ? -10.595 -9.085 22.302 1.00 84.94 102 ASN A C 1
ATOM 827 O O . ASN A 1 102 ? -10.785 -9.340 23.490 1.00 84.94 102 ASN A O 1
ATOM 831 N N . SER A 1 103 ? -11.059 -7.968 21.755 1.00 78.50 103 SER A N 1
ATOM 832 C CA . SER A 1 103 ? -11.894 -7.026 22.489 1.00 78.50 103 SER A CA 1
ATOM 833 C C . SER A 1 103 ? -13.326 -7.535 22.677 1.00 78.50 103 SER A C 1
ATOM 835 O O . SER A 1 103 ? -13.989 -7.987 21.745 1.00 78.50 103 SER A O 1
ATOM 837 N N . HIS A 1 104 ? -13.822 -7.426 23.909 1.00 71.75 104 HIS A N 1
ATOM 838 C CA . HIS A 1 104 ? -15.202 -7.743 24.264 1.00 71.75 104 HIS A CA 1
ATOM 839 C C . HIS A 1 104 ? -16.096 -6.528 24.004 1.00 71.75 104 HIS A C 1
ATOM 841 O O . HIS A 1 104 ? -15.927 -5.486 24.638 1.00 71.75 104 HIS A O 1
ATOM 847 N N . PHE A 1 105 ? -17.054 -6.653 23.083 1.00 66.56 105 PHE A N 1
ATOM 848 C CA . PHE A 1 105 ? -17.887 -5.531 22.656 1.00 66.5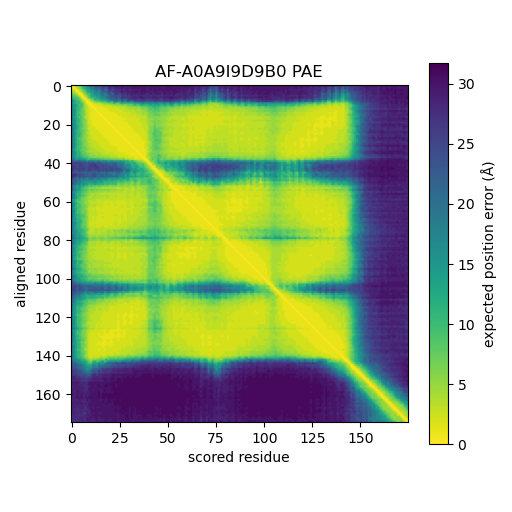6 105 PHE A CA 1
ATOM 849 C C . PHE A 1 105 ? -19.382 -5.797 22.847 1.00 66.56 105 PHE A C 1
ATOM 851 O O . PHE A 1 105 ? -19.937 -6.725 22.267 1.00 66.56 105 PHE A O 1
ATOM 858 N N . ASN A 1 106 ? -20.052 -4.917 23.593 1.00 66.25 106 ASN A N 1
ATOM 859 C CA . ASN A 1 106 ? -21.506 -4.926 23.798 1.00 66.25 106 ASN A CA 1
ATOM 860 C C . ASN A 1 106 ? -22.233 -3.988 22.809 1.00 66.25 106 ASN A C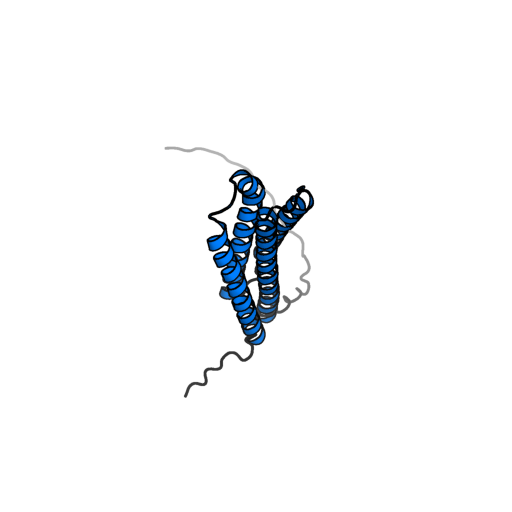 1
ATOM 862 O O . ASN A 1 106 ? -23.037 -3.154 23.215 1.00 66.25 106 ASN A O 1
ATOM 866 N N . GLY A 1 107 ? -21.928 -4.078 21.507 1.00 65.31 107 GLY A N 1
ATOM 867 C CA . GLY A 1 107 ? -22.613 -3.279 20.474 1.00 65.31 107 GLY A CA 1
ATOM 868 C C . GLY A 1 107 ? -22.276 -1.779 20.469 1.00 65.31 107 GLY A C 1
ATOM 869 O O . GLY A 1 107 ? -23.087 -0.964 20.038 1.00 65.31 107 GLY A O 1
ATOM 870 N N . ASP A 1 108 ? -21.091 -1.403 20.954 1.00 74.12 108 ASP A N 1
ATOM 871 C CA . ASP A 1 108 ? -20.634 -0.009 21.007 1.00 74.12 108 ASP A CA 1
ATOM 872 C C . ASP A 1 108 ? -20.387 0.553 19.590 1.00 74.12 108 ASP A C 1
ATOM 874 O O . ASP A 1 108 ? -19.597 -0.005 18.824 1.00 74.12 108 ASP A O 1
ATOM 878 N N . MET A 1 109 ? -21.007 1.689 19.237 1.00 72.94 109 MET A N 1
ATOM 879 C CA . MET A 1 109 ? -20.760 2.381 17.958 1.00 72.94 109 MET A CA 1
ATOM 880 C C . MET A 1 109 ? -19.276 2.709 17.741 1.00 72.94 109 MET A C 1
ATOM 882 O O . MET A 1 109 ? -18.811 2.747 16.604 1.00 72.94 109 MET A O 1
ATOM 886 N N . LYS A 1 110 ? -18.499 2.890 18.813 1.00 73.31 110 LYS A N 1
ATOM 887 C CA . LYS A 1 110 ? -17.049 3.111 18.723 1.00 73.31 110 LYS A CA 1
ATOM 888 C C . LYS A 1 110 ? -16.319 1.905 18.146 1.00 73.31 110 LYS A C 1
ATOM 890 O O . LYS A 1 110 ? -15.371 2.089 17.391 1.00 73.31 110 LYS A O 1
ATOM 895 N N . MET A 1 111 ? -16.774 0.686 18.445 1.00 76.75 111 MET A N 1
ATOM 896 C CA . MET A 1 111 ? -16.221 -0.527 17.840 1.00 76.75 111 MET A CA 1
ATOM 897 C C . MET A 1 111 ? -16.438 -0.507 16.335 1.00 76.75 111 MET A C 1
ATOM 899 O O . MET A 1 111 ? -15.503 -0.794 15.591 1.00 76.75 111 MET A O 1
ATOM 903 N N . VAL A 1 112 ? -17.648 -0.166 15.885 1.00 80.50 112 VAL A N 1
ATOM 904 C CA . VAL A 1 112 ? -17.963 -0.077 14.454 1.00 80.50 112 VAL A CA 1
ATOM 905 C C . VAL A 1 112 ? -17.000 0.898 13.785 1.00 80.50 112 VAL A C 1
ATOM 907 O O . VAL A 1 112 ? -16.412 0.571 12.754 1.00 80.50 112 VAL A O 1
ATOM 910 N N . SER A 1 113 ? -16.746 2.038 14.432 1.00 81.94 113 SER A N 1
ATOM 911 C CA . SER A 1 113 ? -15.834 3.043 13.904 1.00 81.94 113 SER A CA 1
ATOM 912 C C . SER A 1 113 ? -14.362 2.597 13.885 1.00 81.94 113 SER A C 1
ATOM 914 O O . SER A 1 113 ? -13.660 2.811 12.894 1.00 81.94 113 SER A O 1
ATOM 916 N N . THR A 1 114 ? -13.874 1.951 14.945 1.00 80.88 114 THR A N 1
ATOM 917 C CA . THR A 1 114 ? -12.506 1.404 14.998 1.00 80.88 114 THR A CA 1
ATOM 918 C C . THR A 1 114 ? -12.322 0.279 13.982 1.00 80.88 114 THR A C 1
ATOM 920 O O . THR A 1 114 ? -11.326 0.236 13.266 1.00 80.88 114 THR A O 1
ATOM 923 N N . THR A 1 115 ? -13.320 -0.595 13.862 1.00 84.56 115 THR A N 1
ATOM 924 C CA . THR A 1 115 ? -13.347 -1.697 12.897 1.00 84.56 115 THR A CA 1
ATOM 925 C C . THR A 1 115 ? -13.261 -1.165 11.471 1.00 84.56 115 THR A C 1
ATOM 927 O O . THR A 1 115 ? -12.393 -1.578 10.704 1.00 84.56 115 THR A O 1
ATOM 930 N N . ALA A 1 116 ? -14.121 -0.206 11.118 1.00 89.06 116 ALA A N 1
ATOM 931 C CA . ALA A 1 116 ? -14.120 0.412 9.798 1.00 89.06 116 ALA A CA 1
ATOM 932 C C . ALA A 1 116 ? -12.779 1.095 9.488 1.00 89.06 116 ALA A C 1
ATOM 934 O O . ALA A 1 116 ? -12.257 0.929 8.387 1.00 89.06 116 ALA A O 1
ATOM 935 N N . LEU A 1 117 ? -12.181 1.790 10.463 1.00 87.88 117 LEU A N 1
ATOM 936 C CA . LEU A 1 117 ? -10.857 2.394 10.307 1.00 87.88 117 LEU A CA 1
ATOM 937 C C . LEU A 1 117 ? -9.781 1.349 9.973 1.00 87.88 117 LEU A C 1
ATOM 939 O O . LEU A 1 117 ? -9.022 1.540 9.023 1.00 87.88 117 LEU A O 1
ATOM 943 N N . ILE A 1 118 ? -9.735 0.240 10.719 1.00 88.25 118 ILE A N 1
ATOM 944 C CA . ILE A 1 118 ? -8.773 -0.852 10.494 1.00 88.25 118 ILE A CA 1
ATOM 945 C C . ILE A 1 118 ? -8.946 -1.440 9.089 1.00 88.25 118 ILE A C 1
ATOM 947 O O . ILE A 1 118 ? -7.969 -1.565 8.349 1.00 88.25 118 ILE A O 1
ATOM 951 N N . TYR A 1 119 ? -10.180 -1.722 8.664 1.00 91.94 119 TYR A N 1
ATOM 952 C CA . TYR A 1 119 ? -10.438 -2.237 7.316 1.00 91.94 119 TYR A CA 1
ATOM 953 C C . TYR A 1 119 ? -10.056 -1.247 6.206 1.00 91.94 119 TYR A C 1
ATOM 955 O O . TYR A 1 119 ? -9.525 -1.665 5.174 1.00 91.94 119 TYR A O 1
ATOM 963 N N . LEU A 1 120 ? -10.268 0.058 6.403 1.00 92.69 120 LEU A N 1
ATOM 964 C CA . LEU A 1 120 ? -9.828 1.085 5.452 1.00 92.69 120 LEU A CA 1
ATOM 965 C C . LEU A 1 120 ? -8.298 1.114 5.312 1.00 92.69 120 LEU A C 1
ATOM 967 O O . LEU A 1 120 ? -7.789 1.209 4.193 1.00 92.69 120 LEU A O 1
ATOM 971 N N . LEU A 1 121 ? -7.562 0.978 6.419 1.00 91.19 121 LEU A N 1
ATOM 972 C CA . LEU A 1 121 ? -6.095 0.915 6.417 1.00 91.19 121 LEU A CA 1
ATOM 973 C C . LEU A 1 121 ? -5.581 -0.332 5.700 1.00 91.19 121 LEU A C 1
ATOM 975 O O . LEU A 1 121 ? -4.710 -0.223 4.838 1.00 91.19 121 LEU A O 1
ATOM 979 N N . ILE A 1 122 ? -6.161 -1.500 5.987 1.00 92.12 122 ILE A N 1
ATOM 980 C CA . ILE A 1 122 ? -5.837 -2.756 5.291 1.00 92.12 122 ILE A CA 1
ATOM 981 C C . ILE A 1 122 ? -6.112 -2.623 3.787 1.00 92.12 122 ILE A C 1
ATOM 983 O O . ILE A 1 122 ? -5.305 -3.047 2.957 1.00 92.12 122 ILE A O 1
ATOM 987 N N . GLY A 1 123 ? -7.216 -1.970 3.414 1.00 93.94 123 GLY A N 1
ATOM 988 C CA . GLY A 1 123 ? -7.523 -1.658 2.020 1.00 93.94 123 GLY A CA 1
ATOM 989 C C . GLY A 1 123 ? -6.454 -0.785 1.353 1.00 93.94 123 GLY A C 1
ATOM 990 O O . GLY A 1 123 ? -6.087 -1.033 0.200 1.00 93.94 123 GLY A O 1
ATOM 991 N N . CYS A 1 124 ? -5.920 0.208 2.069 1.00 93.38 124 CYS A N 1
ATOM 992 C CA . CYS A 1 124 ? -4.802 1.024 1.594 1.00 93.38 124 CYS A CA 1
ATOM 993 C C . CYS A 1 124 ? -3.527 0.181 1.422 1.00 93.38 124 CYS A C 1
ATOM 995 O O . CYS A 1 124 ? -2.900 0.255 0.366 1.00 93.38 124 CYS A O 1
ATOM 997 N N . LEU A 1 125 ? -3.188 -0.678 2.391 1.00 94.38 125 LEU A N 1
ATOM 998 C CA . LEU A 1 125 ? -2.027 -1.578 2.316 1.00 94.38 125 LEU A CA 1
ATOM 999 C C . LEU A 1 125 ? -2.075 -2.501 1.100 1.00 94.38 125 LEU A C 1
ATOM 1001 O O . LEU A 1 125 ? -1.102 -2.583 0.351 1.00 94.38 125 LEU A O 1
ATOM 1005 N N . SER A 1 126 ? -3.216 -3.156 0.873 1.00 94.62 126 SER A N 1
ATOM 1006 C CA . SER A 1 126 ? -3.406 -4.043 -0.280 1.00 94.62 126 SER A CA 1
ATOM 1007 C C . SER A 1 126 ? -3.178 -3.308 -1.601 1.00 94.62 126 SER A C 1
ATOM 1009 O O . SER A 1 126 ? -2.630 -3.865 -2.551 1.00 94.62 126 SER A O 1
ATOM 1011 N N . CYS A 1 127 ? -3.570 -2.036 -1.670 1.00 95.12 127 CYS A N 1
ATOM 1012 C CA . CYS A 1 127 ? -3.295 -1.227 -2.842 1.00 95.12 127 CYS A CA 1
ATOM 1013 C C . CYS A 1 127 ? -1.797 -0.927 -3.018 1.00 95.12 127 CYS A C 1
ATOM 1015 O O . CYS A 1 127 ? -1.277 -1.102 -4.120 1.00 95.12 127 CYS A O 1
ATOM 1017 N N . VAL A 1 128 ? -1.096 -0.517 -1.953 1.00 95.44 128 VAL A N 1
ATOM 1018 C CA . VAL A 1 128 ? 0.350 -0.240 -2.014 1.00 95.44 128 VAL A CA 1
ATOM 1019 C C . VAL A 1 128 ? 1.127 -1.491 -2.429 1.00 95.44 128 VAL A C 1
ATOM 1021 O O . VAL A 1 128 ? 2.022 -1.402 -3.266 1.00 95.44 128 VAL A O 1
ATOM 1024 N N . GLU A 1 129 ? 0.744 -2.664 -1.926 1.00 94.81 129 GLU A N 1
ATOM 1025 C CA . GLU A 1 129 ? 1.353 -3.943 -2.299 1.00 94.81 129 GLU A CA 1
ATOM 1026 C C . GLU A 1 129 ? 1.275 -4.216 -3.808 1.00 94.81 129 GLU A C 1
ATOM 1028 O O . GLU A 1 129 ? 2.293 -4.488 -4.443 1.00 94.81 129 GLU A O 1
ATOM 1033 N N . LYS A 1 130 ? 0.101 -4.031 -4.422 1.00 96.06 130 LYS A N 1
ATOM 1034 C CA . LYS A 1 130 ? -0.063 -4.197 -5.878 1.00 96.06 130 LYS A CA 1
ATOM 1035 C C . LYS A 1 130 ? 0.838 -3.257 -6.681 1.00 96.06 130 LYS A C 1
ATOM 1037 O O . LYS A 1 130 ? 1.270 -3.601 -7.787 1.00 96.06 130 LYS A O 1
ATOM 1042 N N . ILE A 1 131 ? 1.103 -2.057 -6.156 1.00 96.19 131 ILE A N 1
ATOM 1043 C CA . ILE A 1 131 ? 2.038 -1.110 -6.771 1.00 96.19 131 ILE A CA 1
ATOM 1044 C C . ILE A 1 131 ? 3.471 -1.638 -6.644 1.00 96.19 131 ILE A C 1
ATOM 1046 O O . ILE A 1 131 ? 4.186 -1.618 -7.642 1.00 96.19 131 ILE A O 1
ATOM 1050 N N . VAL A 1 132 ? 3.881 -2.146 -5.473 1.00 95.38 132 VAL A N 1
ATOM 1051 C CA . VAL A 1 132 ? 5.205 -2.775 -5.282 1.00 95.38 132 VAL A CA 1
ATOM 1052 C C . VAL A 1 132 ? 5.430 -3.881 -6.311 1.00 95.38 132 VAL A C 1
ATOM 1054 O O . VAL A 1 132 ? 6.456 -3.872 -6.992 1.00 95.38 132 VAL A O 1
ATOM 1057 N N . ASP A 1 133 ? 4.464 -4.783 -6.478 1.00 94.31 133 ASP A N 1
ATOM 1058 C CA . ASP A 1 133 ? 4.550 -5.879 -7.449 1.00 94.31 133 ASP A CA 1
ATOM 1059 C C . ASP A 1 133 ? 4.676 -5.356 -8.883 1.00 94.31 133 ASP A C 1
ATOM 1061 O O . ASP A 1 133 ? 5.581 -5.738 -9.620 1.00 94.31 133 ASP A O 1
ATOM 1065 N N . SER A 1 134 ? 3.833 -4.393 -9.262 1.00 95.00 134 SER A N 1
ATOM 1066 C CA . SER A 1 134 ? 3.866 -3.804 -10.608 1.00 95.00 134 SER A CA 1
ATOM 1067 C C . SER A 1 134 ? 5.166 -3.048 -10.899 1.00 95.00 134 SER A C 1
ATOM 1069 O O . SER A 1 134 ? 5.608 -2.981 -12.044 1.00 95.00 134 SER A O 1
ATOM 1071 N N . VAL A 1 135 ? 5.798 -2.473 -9.876 1.00 94.56 135 VAL A N 1
ATOM 1072 C CA . VAL A 1 135 ? 7.095 -1.798 -10.000 1.00 94.56 135 VAL A CA 1
ATOM 1073 C C . VAL A 1 135 ? 8.232 -2.810 -10.104 1.00 94.56 135 VAL A C 1
ATOM 1075 O O . VAL A 1 135 ? 9.162 -2.587 -10.876 1.00 94.56 135 VAL A O 1
ATOM 1078 N N . ASN A 1 136 ? 8.150 -3.945 -9.405 1.00 93.31 136 ASN A N 1
ATOM 1079 C CA . ASN A 1 136 ? 9.072 -5.061 -9.617 1.00 93.31 136 ASN A CA 1
ATOM 1080 C C . ASN A 1 136 ? 8.988 -5.591 -11.059 1.00 93.31 136 ASN A C 1
ATOM 1082 O O . ASN A 1 136 ? 10.032 -5.787 -11.689 1.00 93.31 136 ASN A O 1
ATOM 1086 N N . ASP A 1 137 ? 7.775 -5.746 -11.603 1.00 93.19 137 ASP A N 1
ATOM 1087 C CA . ASP A 1 137 ? 7.552 -6.118 -13.009 1.00 93.19 137 ASP A CA 1
ATOM 1088 C C . ASP A 1 137 ? 8.210 -5.096 -13.954 1.00 93.19 137 ASP A C 1
ATOM 1090 O O . ASP A 1 137 ? 9.007 -5.459 -14.825 1.00 93.19 137 ASP A O 1
ATOM 1094 N N . LEU A 1 138 ? 7.944 -3.800 -13.732 1.00 92.81 138 LEU A N 1
ATOM 1095 C CA . LEU A 1 138 ? 8.507 -2.700 -14.519 1.00 92.81 138 LEU A CA 1
ATOM 1096 C C . LEU A 1 138 ? 10.037 -2.748 -14.541 1.00 92.81 138 LEU A C 1
ATOM 1098 O O . LEU A 1 138 ? 10.650 -2.698 -15.606 1.00 92.81 138 LEU A O 1
ATOM 1102 N N . VAL A 1 139 ? 10.662 -2.834 -13.368 1.00 90.81 139 VAL A N 1
ATOM 1103 C CA . VAL A 1 139 ? 12.122 -2.857 -13.228 1.00 90.81 139 VAL A CA 1
ATOM 1104 C C . VAL A 1 139 ? 12.718 -4.078 -13.925 1.00 90.81 139 VAL A C 1
ATOM 1106 O O . VAL A 1 139 ? 13.766 -3.962 -14.562 1.00 90.81 139 VAL A O 1
ATOM 1109 N N . SER A 1 140 ? 12.050 -5.230 -13.846 1.00 90.00 140 SER A N 1
ATOM 1110 C CA . SER A 1 140 ? 12.504 -6.475 -14.476 1.00 90.00 140 SER A CA 1
ATOM 1111 C C . SER A 1 140 ? 12.502 -6.392 -16.004 1.00 90.00 140 SER A C 1
ATOM 1113 O O . SER A 1 140 ? 13.355 -6.996 -16.653 1.00 90.00 140 SER A O 1
ATOM 1115 N N . LEU A 1 141 ? 11.579 -5.618 -16.580 1.00 88.88 141 LEU A N 1
ATOM 1116 C CA . LEU A 1 141 ? 11.475 -5.398 -18.024 1.00 88.88 141 LEU A CA 1
ATOM 1117 C C . LEU A 1 141 ? 12.349 -4.240 -18.520 1.00 88.88 141 LEU A C 1
ATOM 1119 O O . LEU A 1 141 ? 12.892 -4.306 -19.621 1.00 88.88 141 LEU A O 1
ATOM 1123 N N . ALA A 1 142 ? 12.481 -3.178 -17.723 1.00 85.12 142 ALA A N 1
ATOM 1124 C CA . ALA A 1 142 ? 13.195 -1.963 -18.104 1.00 85.12 142 ALA A CA 1
ATOM 1125 C C . ALA A 1 142 ? 14.716 -2.073 -17.932 1.00 85.12 142 ALA A C 1
ATOM 1127 O O . ALA A 1 142 ? 15.464 -1.386 -18.635 1.00 85.12 142 ALA A O 1
ATOM 1128 N N . ARG A 1 143 ? 15.200 -2.909 -17.002 1.00 78.88 143 ARG A N 1
ATOM 1129 C CA . ARG A 1 143 ? 16.639 -3.099 -16.813 1.00 78.88 143 ARG A CA 1
ATOM 1130 C C . ARG A 1 143 ? 17.248 -3.824 -18.017 1.00 78.88 143 ARG A C 1
ATOM 1132 O O . ARG A 1 143 ? 16.786 -4.909 -18.372 1.00 78.88 143 ARG A O 1
ATOM 1139 N N . PRO A 1 144 ? 18.317 -3.279 -18.629 1.00 66.12 144 PRO A N 1
ATOM 1140 C CA . PRO A 1 144 ? 19.041 -3.982 -19.676 1.00 66.12 144 PRO A CA 1
ATOM 1141 C C . PRO A 1 144 ? 19.541 -5.324 -19.138 1.00 66.12 144 PRO A C 1
ATOM 1143 O O . PRO A 1 144 ? 20.223 -5.360 -18.113 1.00 66.12 144 PRO A O 1
ATOM 1146 N N . LYS A 1 145 ? 19.225 -6.425 -19.829 1.00 59.69 145 LYS A N 1
ATOM 1147 C CA . LYS A 1 145 ? 19.846 -7.722 -19.543 1.00 59.69 145 LYS A CA 1
ATOM 1148 C C . LYS A 1 145 ? 21.350 -7.554 -19.749 1.00 59.69 145 LYS A C 1
ATOM 1150 O O . LYS A 1 145 ? 21.789 -7.324 -20.875 1.00 59.69 145 LYS A O 1
ATOM 1155 N N . THR A 1 146 ? 22.138 -7.621 -18.682 1.00 53.19 146 THR A N 1
ATOM 1156 C CA . THR A 1 146 ? 23.592 -7.708 -18.812 1.00 53.19 146 THR A CA 1
ATOM 1157 C C . THR A 1 146 ? 23.918 -8.982 -19.598 1.00 53.19 146 THR A C 1
ATOM 1159 O O . THR A 1 146 ? 23.385 -10.047 -19.271 1.00 53.19 146 THR A O 1
ATOM 1162 N N . PRO A 1 147 ? 24.749 -8.917 -20.655 1.00 49.84 147 PRO A N 1
ATOM 1163 C CA . PRO A 1 147 ? 25.265 -10.126 -21.277 1.00 49.84 147 PRO A CA 1
ATOM 1164 C C . PRO A 1 147 ? 26.007 -10.952 -20.216 1.00 49.84 147 PRO A C 1
ATOM 1166 O O . PRO A 1 147 ? 26.666 -10.360 -19.353 1.00 49.84 147 PRO A O 1
ATOM 1169 N N . PRO A 1 148 ? 25.934 -12.294 -20.256 1.00 47.09 148 PRO A N 1
ATOM 1170 C CA . PRO A 1 148 ? 26.786 -13.127 -19.421 1.00 47.09 148 PRO A CA 1
ATOM 1171 C C . PRO A 1 148 ? 28.244 -12.714 -19.638 1.00 47.09 148 PRO A C 1
ATOM 1173 O O . PRO A 1 148 ? 28.685 -12.611 -20.785 1.00 47.09 148 PRO A O 1
ATOM 1176 N N . LEU A 1 149 ? 28.979 -12.468 -18.549 1.00 53.25 149 LEU A N 1
ATOM 1177 C CA . LEU A 1 149 ? 30.427 -12.276 -18.612 1.00 53.25 149 LEU A CA 1
ATOM 1178 C C . LEU A 1 149 ? 31.048 -13.418 -19.437 1.00 53.25 149 LEU A C 1
ATOM 1180 O O . LEU A 1 149 ? 30.636 -14.573 -19.261 1.00 53.25 149 LEU A O 1
ATOM 1184 N N . PRO A 1 150 ? 32.022 -13.131 -20.323 1.00 46.03 150 PRO A N 1
ATOM 1185 C CA . PRO A 1 150 ? 32.752 -14.178 -21.015 1.00 46.03 150 PRO A CA 1
ATOM 1186 C C . PRO A 1 150 ? 33.299 -15.146 -19.970 1.00 46.03 150 PRO A C 1
ATOM 1188 O O . PRO A 1 150 ? 34.008 -14.739 -19.049 1.00 46.03 150 PRO A O 1
ATOM 1191 N N . LYS A 1 151 ? 32.942 -16.429 -20.089 1.00 44.47 151 LYS A N 1
ATOM 1192 C CA . LYS A 1 151 ? 33.584 -17.489 -19.313 1.00 44.47 151 LYS A CA 1
ATOM 1193 C C . LYS A 1 151 ? 35.077 -17.357 -19.589 1.00 44.47 151 LYS A C 1
ATOM 1195 O O . LYS A 1 151 ? 35.479 -17.502 -20.742 1.00 44.47 151 LYS A O 1
ATOM 1200 N N . HIS A 1 152 ? 35.870 -17.032 -18.570 1.00 46.84 152 HIS A N 1
ATOM 1201 C CA . HIS A 1 152 ? 37.321 -17.067 -18.676 1.00 46.84 152 HIS A CA 1
ATOM 1202 C C . HIS A 1 152 ? 37.714 -18.461 -19.177 1.00 46.84 152 HIS A C 1
ATOM 1204 O O . HIS A 1 152 ? 37.606 -19.448 -18.451 1.00 46.84 152 HIS A O 1
ATOM 1210 N N . ALA A 1 153 ? 38.101 -18.543 -20.451 1.00 45.41 153 ALA A N 1
ATOM 1211 C CA . ALA A 1 153 ? 38.825 -19.683 -20.975 1.00 45.41 153 ALA A CA 1
ATOM 1212 C C . ALA A 1 153 ? 40.145 -19.751 -20.203 1.00 45.41 153 ALA A C 1
ATOM 1214 O O . ALA A 1 153 ? 40.796 -18.725 -19.993 1.00 45.41 153 ALA A O 1
ATOM 1215 N N . GLY A 1 154 ? 40.457 -20.945 -19.704 1.00 48.22 154 GLY A N 1
ATOM 1216 C CA . GLY A 1 154 ? 41.503 -21.174 -18.721 1.00 48.22 154 GLY A CA 1
ATOM 1217 C C . GLY A 1 154 ? 42.837 -20.532 -19.088 1.00 48.22 154 GLY A C 1
ATOM 1218 O O . GLY A 1 154 ? 43.364 -20.733 -20.179 1.00 48.22 154 GLY A O 1
ATOM 1219 N N . VAL A 1 155 ? 43.402 -19.814 -18.124 1.00 40.25 155 VAL A N 1
ATOM 1220 C CA . VAL A 1 155 ? 44.843 -19.596 -18.051 1.00 40.25 155 VAL A CA 1
ATOM 1221 C C . VAL A 1 155 ? 45.331 -20.436 -16.878 1.00 40.25 155 VAL A C 1
ATOM 1223 O O . VAL A 1 155 ? 44.852 -20.292 -15.754 1.00 40.25 155 VAL A O 1
ATOM 1226 N N . MET A 1 156 ? 46.218 -21.379 -17.187 1.00 37.41 156 MET A N 1
ATOM 1227 C CA . MET A 1 156 ? 46.881 -22.251 -16.222 1.00 37.41 156 MET A CA 1
ATOM 1228 C C . MET A 1 156 ? 47.738 -21.434 -15.237 1.00 37.41 156 MET A C 1
ATOM 1230 O O . MET A 1 156 ? 48.306 -20.420 -15.644 1.00 37.41 156 MET A O 1
ATOM 1234 N N . PRO A 1 157 ? 47.910 -21.875 -13.978 1.00 37.06 157 PRO A N 1
ATOM 1235 C CA . PRO A 1 157 ? 48.904 -21.298 -13.085 1.00 37.06 157 PRO A CA 1
ATOM 1236 C C . PRO A 1 157 ? 50.289 -21.870 -13.417 1.00 37.06 157 PRO A C 1
ATOM 1238 O O . PRO A 1 157 ? 50.501 -23.076 -13.309 1.00 37.06 157 PRO A O 1
ATOM 1241 N N . THR A 1 158 ? 51.247 -21.018 -13.779 1.00 34.84 158 THR A N 1
ATOM 1242 C CA . THR A 1 158 ? 52.679 -21.340 -13.654 1.00 34.84 158 THR A CA 1
ATOM 1243 C C . THR A 1 158 ? 53.195 -20.807 -12.324 1.00 34.84 158 THR A C 1
ATOM 1245 O O . THR A 1 158 ? 53.130 -19.607 -12.057 1.00 34.84 158 THR A O 1
ATOM 1248 N N . GLU A 1 159 ? 53.680 -21.723 -11.488 1.00 33.66 159 GLU A N 1
ATOM 1249 C CA . GLU A 1 159 ? 54.297 -21.459 -10.192 1.00 33.66 159 GLU A CA 1
ATOM 1250 C C . GLU A 1 159 ? 55.663 -20.750 -10.291 1.00 33.66 159 GLU A C 1
ATOM 1252 O O . GLU A 1 159 ? 56.487 -21.052 -11.148 1.00 33.66 159 GLU A 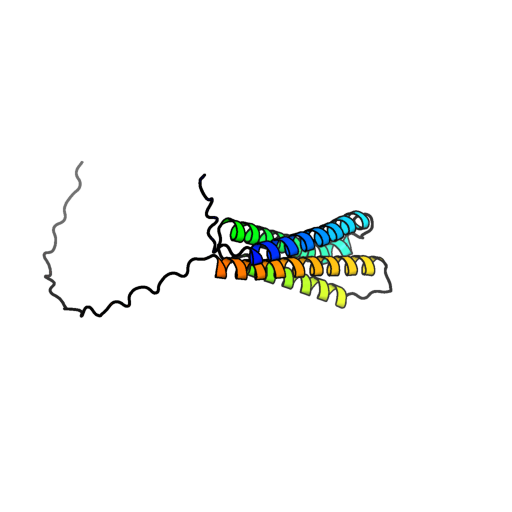O 1
ATOM 1257 N N . GLN A 1 160 ? 55.860 -19.842 -9.325 1.00 32.69 160 GLN A N 1
ATOM 1258 C CA . GLN A 1 160 ? 57.066 -19.525 -8.540 1.00 32.69 160 GLN A CA 1
ATOM 1259 C C . GLN A 1 160 ? 58.429 -19.271 -9.211 1.00 32.69 160 GLN A C 1
ATOM 1261 O O . GLN A 1 160 ? 59.076 -20.174 -9.730 1.00 32.69 160 GLN A O 1
ATOM 1266 N N . LYS A 1 161 ? 59.010 -18.105 -8.871 1.00 31.30 161 LYS A N 1
ATOM 1267 C CA . LYS A 1 161 ? 60.287 -18.067 -8.128 1.00 31.30 161 LYS A CA 1
ATOM 1268 C C . LYS A 1 161 ? 60.452 -16.762 -7.336 1.00 31.30 161 LYS A C 1
ATOM 1270 O O . LYS A 1 161 ? 60.587 -15.685 -7.906 1.00 31.30 161 LYS A O 1
ATOM 1275 N N . THR A 1 162 ? 60.453 -16.873 -6.012 1.00 39.69 162 THR A N 1
ATOM 1276 C CA . THR A 1 162 ? 60.959 -15.857 -5.076 1.00 39.69 162 THR A CA 1
ATOM 1277 C C . THR A 1 162 ? 62.492 -15.828 -5.092 1.00 39.69 162 THR A C 1
ATOM 1279 O O . THR A 1 162 ? 63.132 -16.836 -5.403 1.00 39.69 162 THR A O 1
ATOM 1282 N N . PRO A 1 163 ? 63.103 -14.719 -4.650 1.00 37.12 163 PRO A N 1
ATOM 1283 C CA . PRO A 1 163 ? 64.297 -14.836 -3.821 1.00 37.12 163 PRO A CA 1
ATOM 1284 C C . PRO A 1 163 ? 64.137 -14.100 -2.485 1.00 37.12 163 PRO A C 1
ATOM 1286 O O . PRO A 1 163 ? 63.550 -13.024 -2.397 1.00 37.12 163 PRO A O 1
ATOM 1289 N N . HIS A 1 164 ? 64.649 -14.738 -1.435 1.00 35.59 164 HIS A N 1
ATOM 1290 C CA . HIS A 1 164 ? 64.707 -14.255 -0.057 1.00 35.59 164 HIS A CA 1
ATOM 1291 C C . HIS A 1 164 ? 65.906 -13.327 0.206 1.00 35.59 164 HIS A C 1
ATOM 1293 O O . HIS A 1 164 ? 66.977 -13.530 -0.356 1.00 35.59 164 HIS A O 1
ATOM 1299 N N . ASN A 1 165 ? 65.689 -12.448 1.196 1.00 38.66 165 ASN A N 1
ATOM 1300 C CA . ASN A 1 165 ? 66.611 -11.888 2.199 1.00 38.66 165 ASN A CA 1
ATOM 1301 C C . ASN A 1 165 ? 67.835 -11.072 1.772 1.00 38.66 165 ASN A C 1
ATOM 1303 O O . ASN A 1 165 ? 68.786 -11.645 1.258 1.00 38.66 165 ASN A O 1
ATOM 1307 N N . ILE A 1 166 ? 67.902 -9.823 2.268 1.00 35.75 166 ILE A N 1
ATOM 1308 C CA . ILE A 1 166 ? 68.962 -9.380 3.201 1.00 35.75 166 ILE A CA 1
ATOM 1309 C C . ILE A 1 166 ? 68.336 -8.478 4.287 1.00 35.75 166 ILE A C 1
ATOM 1311 O O . ILE A 1 166 ? 67.446 -7.675 4.021 1.00 35.75 166 ILE A O 1
ATOM 1315 N N . THR A 1 167 ? 68.815 -8.662 5.515 1.00 34.84 167 THR A N 1
ATOM 1316 C CA . THR A 1 167 ? 68.332 -8.146 6.800 1.00 34.84 167 THR A CA 1
ATOM 1317 C C . THR A 1 167 ? 69.208 -6.986 7.315 1.00 34.84 167 THR A C 1
ATOM 1319 O O . THR A 1 167 ? 70.426 -7.090 7.253 1.00 34.84 167 THR A O 1
ATOM 1322 N N . ILE A 1 168 ? 68.547 -5.969 7.900 1.00 35.22 168 ILE A N 1
ATOM 1323 C CA . ILE A 1 168 ? 68.942 -5.012 8.973 1.00 35.22 168 ILE A CA 1
ATOM 1324 C C . ILE A 1 168 ? 70.146 -4.070 8.769 1.00 35.22 168 ILE A C 1
ATOM 1326 O O . ILE A 1 168 ? 71.287 -4.510 8.809 1.00 35.22 168 ILE A O 1
ATOM 1330 N N . THR A 1 169 ? 69.863 -2.758 8.874 1.00 35.78 169 THR A N 1
ATOM 1331 C CA . THR A 1 169 ? 70.453 -1.900 9.930 1.00 35.78 169 THR A CA 1
ATOM 1332 C C . THR A 1 169 ? 69.507 -0.755 10.314 1.00 35.78 169 THR A C 1
ATOM 1334 O O . THR A 1 169 ? 68.978 -0.056 9.455 1.00 35.78 169 THR A O 1
ATOM 1337 N N . GLN A 1 170 ? 69.284 -0.577 11.620 1.00 42.06 170 GLN A N 1
ATOM 1338 C CA . GLN A 1 170 ? 68.748 0.656 12.210 1.00 42.06 170 GLN A CA 1
ATOM 1339 C C . GLN A 1 170 ? 69.789 1.788 12.130 1.00 42.06 170 GLN A C 1
ATOM 1341 O O . GLN A 1 170 ? 70.978 1.473 12.120 1.00 42.06 170 GLN A O 1
ATOM 1346 N N . ILE A 1 171 ? 69.360 3.063 12.185 1.00 38.56 171 ILE A N 1
ATOM 1347 C CA . ILE A 1 171 ? 69.736 4.050 13.234 1.00 38.56 171 ILE A CA 1
ATOM 1348 C C . ILE A 1 171 ? 69.324 5.502 12.878 1.00 38.56 171 ILE A C 1
ATOM 1350 O O . ILE A 1 171 ? 69.541 5.977 11.770 1.00 38.56 171 ILE A O 1
ATOM 1354 N N . GLN A 1 172 ? 68.771 6.143 13.916 1.00 39.81 172 GLN A N 1
ATOM 1355 C CA . GLN A 1 172 ? 68.603 7.552 14.313 1.00 39.81 172 GLN A CA 1
ATOM 1356 C C . GLN A 1 172 ? 67.941 8.654 13.461 1.00 39.81 172 GLN A C 1
ATOM 1358 O O . GLN A 1 172 ? 68.368 9.039 12.379 1.00 39.81 172 GLN A O 1
ATOM 1363 N N . ILE A 1 173 ? 66.991 9.278 14.166 1.00 40.97 173 ILE A N 1
ATOM 1364 C CA . ILE A 1 173 ? 66.539 10.674 14.138 1.00 40.97 173 ILE A CA 1
ATOM 1365 C C . ILE A 1 173 ? 67.651 11.614 14.658 1.00 40.97 173 ILE A C 1
ATOM 1367 O O . ILE A 1 173 ?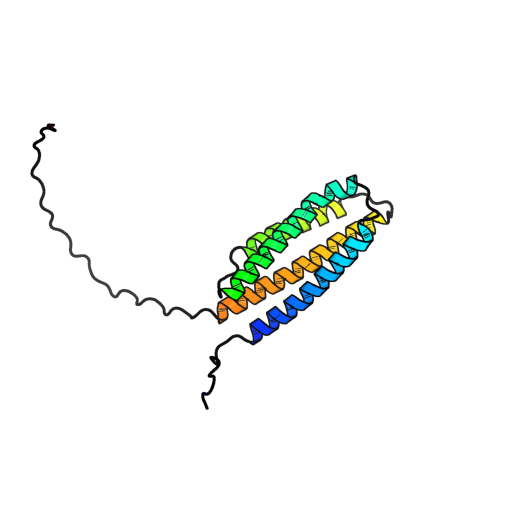 68.280 11.294 15.668 1.00 40.97 173 ILE A O 1
ATOM 1371 N N . ALA A 1 174 ? 67.813 12.773 14.012 1.00 43.78 174 ALA A N 1
ATOM 1372 C CA . ALA A 1 174 ? 68.402 14.040 14.491 1.00 43.78 174 ALA A CA 1
ATOM 1373 C C . ALA A 1 174 ? 68.069 15.104 13.414 1.00 43.78 174 ALA A C 1
ATOM 1375 O O . ALA A 1 174 ? 68.177 14.774 12.235 1.00 43.78 174 ALA A O 1
ATOM 1376 N N . GLU A 1 175 ? 67.610 16.334 13.641 1.00 42.31 175 GLU A N 1
ATOM 1377 C CA . GLU A 1 175 ? 67.251 17.179 14.794 1.00 42.31 175 GLU A CA 1
ATOM 1378 C C . GLU A 1 175 ? 65.930 17.901 14.465 1.00 42.31 175 GLU A C 1
ATOM 1380 O O . GLU A 1 175 ? 65.660 18.108 13.256 1.00 42.31 175 GLU A O 1
#

InterPro domains:
  IPR020966 Aluminum-activated malate transporter [PF11744] (5-102)

Secondary structure (DSSP, 8-state):
-------TT--HHHHHHHHHHHHHHHHHHHHHHHHHHHHTTS--HHHHHHHHHHHHHHHHHHHHHHHHHHHHHHHT---HHHHHHHHHHHHHHHHHHHHHHHS--SS-HHHHHHHHHHHHHHHHHHHHHHHHHHHHHHHHHHS--PPPPP-----PPPP----------------

Nearest PDB structures (foldseek):
  6ch2-assembly1_D  TM=4.337E-01  e=1.419E+00  Salmonella enterica subsp. enterica serovar Typhimurium str. LT2
  2efk-assembly1_A-2  TM=4.198E-01  e=6.415E+00  Homo sapiens

Solvent-accessible surface area (backbone atoms only — not comparable to full-atom values): 10493 Å² total; per-residue (Å²): 133,82,78,80,73,66,68,90,77,62,66,58,67,40,55,50,52,39,55,53,46,52,52,56,32,50,54,43,49,49,52,46,50,54,48,47,68,71,50,71,83,74,68,60,70,67,70,45,56,75,47,44,59,41,53,49,48,24,52,50,24,45,50,52,17,52,50,32,41,54,50,16,67,75,69,58,39,73,40,75,62,18,59,59,24,45,52,54,20,47,52,27,50,51,50,53,51,49,53,60,69,72,54,89,75,90,81,50,69,66,55,56,53,52,50,52,51,53,52,44,51,52,53,37,49,56,37,54,49,55,41,52,53,40,49,47,52,38,28,68,68,62,45,80,82,74,74,80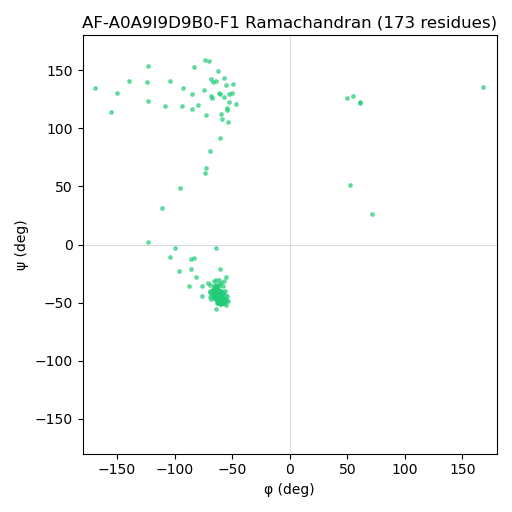,74,79,76,79,73,85,77,82,89,83,83,85,83,86,84,83,87,89,82,88,81,88,85,83,91,86,133

pLDDT: mean 77.06, std 21.07, range [31.3, 97.62]

Organism: Cucumis melo (NCBI:txid3656)

Radius of gyration: 28.77 Å; Cα contacts (8 Å, |Δi|>4): 114; chains: 1; bounding box: 93×39×65 Å

Sequence (175 aa):
MGSLRFRICHPWNEYNKIGSLSRECAYRFEILNSYLKAHTIQSPLEIQRQYQEHYLQLCIESGKALNSIAMAIRDIIPPAMAKSHMEKAKENAEELMSLLRNSHFNGDMKMVSTTALIYLLIGCLSCVEKIVDSVNDLVSLARPKTPPLPKHAGVMPTEQKTPHNITITQIQIAE